Protein AF-A0A7Z9UNN4-F1 (afdb_monomer_lite)

Foldseek 3Di:
DDQLPDPDQWDFDDDPFAFDQDPPNPFDTDPPDTFADDDPPQRGPRSVVVVLQVVLSVQLVVCVVVVHRNVVSCVSHDPRTDDDDDDDDDPLVLLVLLQPACDRRHYPVSNVVSLVSLVVVCVVCVPVSVVSHDPPSHPPPPDDPDDDD

Sequence (149 aa):
MSRRYVDDEPEFFMPENWRANPENKKQGSSETETVDWLLVNEKTPSFAVEQYYKRSFGLYKELLNAGVCAEQARMVLPLSMMTEWYWTGSLYAFARVCNLRCAKDTQKETRYVANRISKLIQPHFPHSWKHLITRGSVNDNSTPAAAAT

Structure (mmCIF, N/CA/C/O backbone):
data_AF-A0A7Z9UNN4-F1
#
_entry.id   AF-A0A7Z9UNN4-F1
#
loop_
_atom_site.group_PDB
_atom_site.id
_atom_site.type_symbol
_atom_site.label_atom_id
_atom_site.label_alt_id
_atom_site.label_comp_id
_atom_site.label_asym_id
_atom_site.label_entity_id
_atom_site.label_seq_id
_atom_site.pdbx_PDB_ins_code
_atom_site.Cartn_x
_atom_site.Cartn_y
_atom_site.Cartn_z
_atom_site.occupancy
_atom_site.B_iso_or_equiv
_atom_site.auth_seq_id
_atom_site.auth_comp_id
_atom_site.auth_asym_id
_atom_site.auth_atom_id
_atom_site.pdbx_PDB_model_num
ATOM 1 N N . MET A 1 1 ? -11.694 -6.151 -5.087 1.00 58.78 1 MET A N 1
ATOM 2 C CA . MET A 1 1 ? -12.753 -6.464 -4.119 1.00 58.78 1 MET A CA 1
ATOM 3 C C . MET A 1 1 ? -13.465 -5.187 -3.724 1.00 58.78 1 MET A C 1
ATOM 5 O O . MET A 1 1 ? -12.826 -4.231 -3.301 1.00 58.78 1 MET A O 1
ATOM 9 N N . SER A 1 2 ? -14.778 -5.126 -3.952 1.00 56.72 2 SER A N 1
ATOM 10 C CA . SER A 1 2 ? -15.593 -3.963 -3.595 1.00 56.72 2 SER A CA 1
ATOM 11 C C . SER A 1 2 ? -16.288 -4.231 -2.269 1.00 56.72 2 SER A C 1
ATOM 13 O O . SER A 1 2 ? -17.202 -5.047 -2.208 1.00 56.72 2 SER A O 1
ATOM 15 N N . ARG A 1 3 ? -15.927 -3.488 -1.221 1.00 56.88 3 ARG A N 1
ATOM 16 C CA . ARG A 1 3 ? -16.580 -3.574 0.100 1.00 56.88 3 ARG A CA 1
ATOM 17 C C . ARG A 1 3 ? -17.992 -2.972 0.152 1.00 56.88 3 ARG A C 1
ATOM 19 O O . ARG A 1 3 ? -18.496 -2.653 1.215 1.00 56.88 3 ARG A O 1
ATOM 26 N N . ARG A 1 4 ? -18.626 -2.769 -1.008 1.00 54.69 4 ARG A N 1
ATOM 27 C CA . ARG A 1 4 ? -20.083 -2.595 -1.098 1.00 54.69 4 ARG A CA 1
ATOM 28 C C . ARG A 1 4 ? -20.828 -3.933 -0.979 1.00 54.69 4 ARG A C 1
ATOM 30 O O . ARG A 1 4 ? -22.020 -3.905 -0.718 1.00 54.69 4 ARG A O 1
ATOM 37 N N . TYR A 1 5 ? -20.143 -5.058 -1.209 1.00 50.59 5 TYR A N 1
ATOM 38 C CA . TYR A 1 5 ? -20.760 -6.381 -1.382 1.00 50.59 5 TYR A CA 1
ATOM 39 C C . TYR A 1 5 ? -20.010 -7.515 -0.665 1.00 50.59 5 TYR A C 1
ATOM 41 O O . TYR A 1 5 ? -20.261 -8.677 -0.960 1.00 50.59 5 TYR A O 1
ATOM 49 N N . VAL A 1 6 ? -19.035 -7.195 0.192 1.00 56.81 6 VAL A N 1
ATOM 50 C CA . VAL A 1 6 ? -18.142 -8.184 0.815 1.00 56.81 6 VAL A CA 1
ATOM 51 C C . VAL A 1 6 ? -18.146 -7.970 2.322 1.00 56.81 6 VAL A C 1
ATOM 53 O O . VAL A 1 6 ? -17.807 -6.874 2.773 1.00 56.81 6 VAL A O 1
ATOM 56 N N . ASP A 1 7 ? -18.511 -9.026 3.047 1.00 59.47 7 ASP A N 1
ATOM 57 C CA . ASP A 1 7 ? -18.637 -9.066 4.510 1.00 59.47 7 ASP A CA 1
ATOM 58 C C . ASP A 1 7 ? -17.344 -9.511 5.221 1.00 59.47 7 ASP A C 1
ATOM 60 O O . ASP A 1 7 ? -17.304 -9.564 6.450 1.00 59.47 7 ASP A O 1
ATOM 64 N N . ASP A 1 8 ? -16.281 -9.819 4.470 1.00 68.12 8 ASP A N 1
ATOM 65 C CA . ASP A 1 8 ? -15.003 -10.259 5.036 1.00 68.12 8 ASP A CA 1
ATOM 66 C C . ASP A 1 8 ? -14.382 -9.186 5.943 1.00 68.12 8 ASP A C 1
ATOM 68 O O . ASP A 1 8 ? -14.421 -7.980 5.653 1.00 68.12 8 ASP A O 1
ATOM 72 N N . GLU A 1 9 ? -13.775 -9.629 7.051 1.00 74.31 9 GLU A N 1
ATOM 73 C CA . GLU A 1 9 ? -13.162 -8.710 8.005 1.00 74.31 9 GLU A CA 1
ATOM 74 C C . GLU A 1 9 ? -12.007 -7.916 7.357 1.00 74.31 9 GLU A C 1
ATOM 76 O O . GLU A 1 9 ? -11.187 -8.469 6.618 1.00 74.31 9 GLU A O 1
ATOM 81 N N . PRO A 1 10 ? -11.905 -6.599 7.624 1.00 78.62 10 PRO A N 1
ATOM 82 C CA . PRO A 1 10 ? -10.802 -5.781 7.159 1.00 78.62 10 PRO A CA 1
ATOM 83 C C . PRO A 1 10 ? -9.447 -6.293 7.640 1.00 78.62 10 PRO A C 1
ATOM 85 O O . PRO A 1 10 ? -9.135 -6.207 8.824 1.00 78.62 10 PRO A O 1
ATOM 88 N N . GLU A 1 11 ? -8.592 -6.699 6.708 1.00 87.00 11 GLU A N 1
ATOM 89 C CA . GLU A 1 11 ? -7.161 -6.801 6.985 1.00 87.00 11 GLU A CA 1
ATOM 90 C C . GLU A 1 11 ? -6.491 -5.431 6.798 1.00 87.00 11 GLU A C 1
ATOM 92 O O . GLU A 1 11 ? -6.788 -4.698 5.847 1.00 87.00 11 GLU A O 1
ATOM 97 N N . PHE A 1 12 ? -5.584 -5.076 7.709 1.00 89.69 12 PHE A N 1
ATOM 98 C CA . PHE A 1 12 ? -4.806 -3.841 7.657 1.00 89.69 12 PHE A CA 1
ATOM 99 C C . PHE A 1 12 ? -3.319 -4.158 7.530 1.00 89.69 12 PHE A C 1
ATOM 101 O O . PHE A 1 12 ? -2.775 -4.961 8.284 1.00 89.69 12 PHE A O 1
ATOM 108 N N . PHE A 1 13 ? -2.650 -3.477 6.607 1.00 89.94 13 PHE A N 1
ATOM 109 C CA . PHE A 1 13 ? -1.207 -3.541 6.459 1.00 89.94 13 PHE A CA 1
ATOM 110 C C . PHE A 1 13 ? -0.512 -2.877 7.651 1.00 89.94 13 PHE A C 1
ATOM 112 O O . PHE A 1 13 ? -0.734 -1.696 7.923 1.00 89.94 13 PHE A O 1
ATOM 119 N N . MET A 1 14 ? 0.378 -3.619 8.309 1.00 89.94 14 MET A N 1
ATOM 120 C CA . MET A 1 14 ? 1.299 -3.100 9.316 1.00 89.94 14 MET A CA 1
ATOM 121 C C . MET A 1 14 ? 2.736 -3.252 8.798 1.00 89.94 14 MET A C 1
ATOM 123 O O . MET A 1 14 ? 3.141 -4.371 8.473 1.00 89.94 14 MET A O 1
ATOM 127 N N . PRO A 1 15 ? 3.525 -2.167 8.699 1.00 87.38 15 PRO A N 1
ATOM 128 C CA . PRO A 1 15 ? 4.921 -2.282 8.307 1.00 87.38 15 PRO A CA 1
ATOM 129 C C . PRO A 1 15 ? 5.744 -2.951 9.415 1.00 87.38 15 PRO A C 1
ATOM 131 O O . PRO A 1 15 ? 5.513 -2.719 10.598 1.00 87.38 15 PRO A O 1
ATOM 134 N N . GLU A 1 16 ? 6.760 -3.726 9.028 1.00 84.81 16 GLU A N 1
ATOM 135 C CA . GLU A 1 16 ? 7.721 -4.312 9.980 1.00 84.81 16 GLU A CA 1
ATOM 136 C C . GLU A 1 16 ? 8.505 -3.231 10.735 1.00 84.81 16 GLU A C 1
ATOM 138 O O . GLU A 1 16 ? 8.747 -3.356 11.928 1.00 84.81 16 GLU A O 1
ATOM 143 N N . ASN A 1 17 ? 8.881 -2.160 10.028 1.00 85.12 17 ASN A N 1
ATOM 144 C CA . ASN A 1 17 ? 9.620 -1.025 10.567 1.00 85.12 17 ASN A CA 1
ATOM 145 C C . ASN A 1 17 ? 9.051 0.284 10.011 1.00 85.12 17 ASN A C 1
ATOM 147 O O . ASN A 1 17 ? 8.760 0.390 8.812 1.00 85.12 17 ASN A O 1
ATOM 151 N N . TRP A 1 18 ? 8.957 1.304 10.861 1.00 86.00 18 TRP A N 1
ATOM 152 C CA . TRP A 1 18 ? 8.547 2.650 10.462 1.00 86.00 18 TRP A CA 1
ATOM 153 C C . TRP A 1 18 ? 9.758 3.412 9.949 1.00 86.00 18 TRP A C 1
ATOM 155 O O . TRP A 1 18 ? 10.699 3.649 10.693 1.00 86.00 18 TRP A O 1
ATOM 165 N N . ARG A 1 19 ? 9.760 3.761 8.663 1.00 87.31 19 ARG A N 1
ATOM 166 C CA . ARG A 1 19 ? 10.920 4.369 7.996 1.00 87.31 19 ARG A CA 1
ATOM 167 C C . ARG A 1 19 ? 10.940 5.878 8.218 1.00 87.31 19 ARG A C 1
ATOM 169 O O . ARG A 1 19 ? 9.904 6.525 8.065 1.00 87.31 19 ARG A O 1
ATOM 176 N N . ALA A 1 20 ? 12.109 6.434 8.529 1.00 84.31 20 ALA A N 1
ATOM 177 C CA . ALA A 1 20 ? 12.278 7.878 8.651 1.00 84.31 20 ALA A CA 1
ATOM 178 C C . ALA A 1 20 ? 12.182 8.586 7.286 1.00 84.31 20 ALA A C 1
ATOM 180 O O . ALA A 1 20 ? 12.264 7.966 6.216 1.00 84.31 20 ALA A O 1
ATOM 181 N N . ASN A 1 21 ? 12.020 9.908 7.323 1.00 80.69 21 ASN A N 1
ATOM 182 C CA . ASN A 1 21 ? 12.053 10.731 6.117 1.00 80.69 21 ASN A CA 1
ATOM 183 C C . ASN A 1 21 ? 13.445 10.680 5.465 1.00 80.69 21 ASN A C 1
ATOM 185 O O . ASN A 1 21 ? 14.446 10.670 6.177 1.00 80.69 21 ASN A O 1
ATOM 189 N N . PRO A 1 22 ? 13.536 10.680 4.125 1.00 77.00 22 PRO A N 1
ATOM 190 C CA . PRO A 1 22 ? 14.823 10.754 3.446 1.00 77.00 22 PRO A CA 1
ATOM 191 C C . PRO A 1 22 ? 15.448 12.146 3.637 1.00 77.00 22 PRO A C 1
ATOM 193 O O . PRO A 1 22 ? 14.734 13.152 3.649 1.00 77.00 22 PRO A O 1
ATOM 196 N N . GLU A 1 23 ? 16.782 12.225 3.702 1.00 65.31 23 GLU A N 1
ATOM 197 C CA . GLU A 1 23 ? 17.510 13.506 3.780 1.00 65.31 23 GLU A CA 1
ATOM 198 C C . GLU A 1 23 ? 17.162 14.433 2.599 1.00 65.31 23 GLU A C 1
ATOM 200 O O . GLU A 1 23 ? 16.949 15.637 2.759 1.00 65.31 23 GLU A O 1
ATOM 205 N N . ASN A 1 24 ? 17.005 13.854 1.403 1.00 62.75 24 ASN A N 1
ATOM 206 C CA . ASN A 1 24 ? 16.493 14.541 0.221 1.00 62.75 24 ASN A CA 1
ATOM 207 C C . ASN A 1 24 ? 14.957 14.456 0.173 1.00 62.75 24 ASN A C 1
ATOM 209 O O . ASN A 1 24 ? 14.383 13.530 -0.396 1.00 62.75 24 ASN A O 1
ATOM 213 N N . LYS A 1 25 ? 14.291 15.472 0.737 1.00 59.97 25 LYS A N 1
ATOM 214 C CA . LYS A 1 25 ? 12.830 15.620 0.956 1.00 59.97 25 LYS A CA 1
ATOM 215 C C . LYS A 1 25 ? 11.898 15.486 -0.265 1.00 59.97 25 LYS A C 1
ATOM 217 O O . LYS A 1 25 ? 10.713 15.786 -0.147 1.00 59.97 25 LYS A O 1
ATOM 222 N N . LYS A 1 26 ? 12.390 15.124 -1.453 1.00 55.38 26 LYS A N 1
ATOM 223 C CA . LYS A 1 26 ? 11.571 15.141 -2.672 1.00 55.38 26 LYS A CA 1
ATOM 224 C C . LYS A 1 26 ? 10.732 13.876 -2.838 1.00 55.38 26 LYS A C 1
ATOM 226 O O . LYS A 1 26 ? 9.547 14.042 -3.100 1.00 55.38 26 LYS A O 1
ATOM 231 N N . GLN A 1 27 ? 11.279 12.664 -2.672 1.00 60.03 27 GLN A N 1
ATOM 232 C CA . GLN A 1 27 ? 10.543 11.385 -2.777 1.00 60.03 27 GLN A CA 1
ATOM 233 C C . GLN A 1 27 ? 11.297 10.245 -2.060 1.00 60.03 27 GLN A C 1
ATOM 235 O O . GLN A 1 27 ? 12.525 10.258 -2.019 1.00 60.03 27 GLN A O 1
ATOM 240 N N . GLY A 1 28 ? 10.573 9.255 -1.524 1.00 63.78 28 GLY A N 1
ATOM 241 C CA . GLY A 1 28 ? 11.147 8.045 -0.918 1.00 63.78 28 GLY A CA 1
ATOM 242 C C . GLY A 1 28 ? 11.121 8.020 0.615 1.00 63.78 28 GLY A C 1
ATOM 243 O O . GLY A 1 28 ? 10.420 8.794 1.259 1.00 63.78 28 GLY A O 1
ATOM 244 N N . SER A 1 29 ? 11.867 7.086 1.199 1.00 74.94 29 SER A N 1
ATOM 245 C CA . SER A 1 29 ? 12.030 6.899 2.648 1.00 74.94 29 SER A CA 1
ATOM 246 C C . SER A 1 29 ? 13.495 6.613 2.951 1.00 74.94 29 SER A C 1
ATOM 248 O O . SER A 1 29 ? 14.175 6.071 2.078 1.00 74.94 29 SER A O 1
ATOM 250 N N . SER A 1 30 ? 13.957 6.877 4.172 1.00 76.12 30 SER A N 1
ATOM 251 C CA . SER A 1 30 ? 15.277 6.409 4.600 1.00 76.12 30 SER A CA 1
ATOM 252 C C . SER A 1 30 ? 15.380 4.882 4.461 1.00 76.12 30 SER A C 1
ATOM 254 O O . SER A 1 30 ? 14.417 4.156 4.735 1.00 76.12 30 SER A O 1
ATOM 256 N N . GLU A 1 31 ? 16.520 4.395 3.962 1.00 69.62 31 GLU A N 1
ATOM 257 C CA . GLU A 1 31 ? 16.804 2.955 3.856 1.00 69.62 31 GLU A CA 1
ATOM 258 C C . GLU A 1 31 ? 17.366 2.385 5.166 1.00 69.62 31 GLU A C 1
ATOM 260 O O . GLU A 1 31 ? 17.267 1.181 5.392 1.00 69.62 31 GLU A O 1
ATOM 265 N N . THR A 1 32 ? 17.921 3.243 6.025 1.00 72.25 32 THR A N 1
ATOM 266 C CA . THR A 1 32 ? 18.681 2.852 7.222 1.00 72.25 32 THR A CA 1
ATOM 267 C C . THR A 1 32 ? 18.064 3.341 8.525 1.00 72.25 32 THR A C 1
ATOM 269 O O . THR A 1 32 ? 18.306 2.734 9.562 1.00 72.25 32 THR A O 1
ATOM 272 N N . GLU A 1 33 ? 17.282 4.420 8.495 1.00 78.31 33 GLU A N 1
ATOM 273 C CA . GLU A 1 33 ? 16.737 5.027 9.709 1.00 78.31 33 GLU A CA 1
ATOM 274 C C . GLU A 1 33 ? 15.281 4.629 9.944 1.00 78.31 33 GLU A C 1
ATOM 276 O O . GLU A 1 33 ? 14.430 4.702 9.044 1.00 78.31 33 GLU A O 1
ATOM 281 N N . THR A 1 34 ? 14.993 4.258 11.189 1.00 81.62 34 THR A N 1
ATOM 282 C CA . THR A 1 34 ? 13.660 3.904 11.671 1.00 81.62 34 THR A CA 1
ATOM 283 C C . THR A 1 34 ? 13.179 4.873 12.744 1.00 81.62 34 THR A C 1
ATOM 285 O O . THR A 1 34 ? 13.962 5.561 13.396 1.00 81.62 34 THR A O 1
ATOM 288 N N . VAL A 1 35 ? 11.861 4.957 12.898 1.00 80.56 35 VAL A N 1
ATOM 289 C CA . VAL A 1 35 ? 11.200 5.726 13.952 1.00 80.56 35 VAL A CA 1
ATOM 290 C C . VAL A 1 35 ? 10.592 4.740 14.937 1.00 80.56 35 VAL A C 1
ATOM 292 O O . VAL A 1 35 ? 9.619 4.063 14.615 1.00 80.56 35 VAL A O 1
ATOM 295 N N . ASP A 1 36 ? 11.147 4.686 16.143 1.00 79.38 36 ASP A N 1
ATOM 296 C CA . ASP A 1 36 ? 10.776 3.659 17.125 1.00 79.38 36 ASP A CA 1
ATOM 297 C C . ASP A 1 36 ? 9.926 4.196 18.287 1.00 79.38 36 ASP A C 1
ATOM 299 O O . ASP A 1 36 ? 9.397 3.418 19.078 1.00 79.38 36 ASP A O 1
ATOM 303 N N . TRP A 1 37 ? 9.726 5.513 18.379 1.00 77.00 37 TRP A N 1
ATOM 304 C CA . TRP A 1 37 ? 8.970 6.159 19.458 1.00 77.00 37 TRP A CA 1
ATOM 305 C C . TRP A 1 37 ? 7.978 7.196 18.914 1.00 77.00 37 TRP A C 1
ATOM 307 O O . TRP A 1 37 ? 8.233 7.823 17.884 1.00 77.00 37 TRP A O 1
ATOM 317 N N . LEU A 1 38 ? 6.838 7.379 19.594 1.00 75.50 38 LEU A N 1
ATOM 318 C CA . LEU A 1 38 ? 5.796 8.323 19.179 1.00 75.50 38 LEU A CA 1
ATOM 319 C C . LEU A 1 38 ? 5.214 9.082 20.387 1.00 75.50 38 LEU A C 1
ATOM 321 O O . LEU A 1 38 ? 4.394 8.542 21.104 1.00 75.50 38 LEU A O 1
ATOM 325 N N . LEU A 1 39 ? 5.602 10.348 20.599 1.00 62.91 39 LEU A N 1
ATOM 326 C CA . LEU A 1 39 ? 5.089 11.239 21.667 1.00 62.91 39 LEU A CA 1
ATOM 327 C C . LEU A 1 39 ? 5.035 10.639 23.101 1.00 62.91 39 LEU A C 1
ATOM 329 O O . LEU A 1 39 ? 5.411 9.507 23.388 1.00 62.91 39 LEU A O 1
ATOM 333 N N . VAL A 1 40 ? 4.615 11.458 24.067 1.00 52.03 40 VAL A N 1
ATOM 334 C CA . VAL A 1 40 ? 4.369 11.016 25.446 1.00 52.03 40 VAL A CA 1
ATOM 335 C C . VAL A 1 40 ? 2.988 10.352 25.472 1.00 52.03 40 VAL A C 1
ATOM 337 O O . VAL A 1 40 ? 2.005 11.035 25.202 1.00 52.03 40 VAL A O 1
ATOM 340 N N . ASN A 1 41 ? 2.939 9.046 25.774 1.00 66.25 41 ASN A N 1
ATOM 341 C CA . ASN A 1 41 ? 1.778 8.133 25.937 1.00 66.25 41 ASN A CA 1
ATOM 342 C C . ASN A 1 41 ? 1.659 7.008 24.893 1.00 66.25 41 ASN A C 1
ATOM 344 O O . ASN A 1 41 ? 0.999 6.007 25.178 1.00 66.25 41 ASN A O 1
ATOM 348 N N . GLU A 1 42 ? 2.333 7.094 23.745 1.00 64.94 42 GLU A N 1
ATOM 349 C CA . GLU A 1 42 ? 2.364 6.014 22.753 1.00 64.94 42 GLU A CA 1
ATOM 350 C C . GLU A 1 42 ? 3.778 5.423 22.688 1.00 64.94 42 GLU A C 1
ATOM 352 O O . GLU A 1 42 ? 4.749 6.056 22.290 1.00 64.94 42 GLU A O 1
ATOM 357 N N . LYS A 1 43 ? 3.934 4.184 23.172 1.00 74.44 43 LYS A N 1
ATOM 358 C CA . LYS A 1 43 ? 5.271 3.600 23.374 1.00 74.44 43 LYS A CA 1
ATOM 359 C C . LYS A 1 43 ? 6.046 3.419 22.065 1.00 74.44 43 LYS A C 1
ATOM 361 O O . LYS A 1 43 ? 7.264 3.533 22.079 1.00 74.44 43 LYS A O 1
ATOM 366 N N . THR A 1 44 ? 5.346 3.140 20.964 1.00 85.75 44 THR A N 1
ATOM 367 C CA . THR A 1 44 ? 5.907 2.975 19.615 1.00 85.75 44 THR A CA 1
ATOM 368 C C . THR A 1 44 ? 4.865 3.372 18.559 1.00 85.75 44 THR A C 1
ATOM 370 O O . THR A 1 44 ? 3.661 3.284 18.838 1.00 85.75 44 THR A O 1
ATOM 373 N N . PRO A 1 45 ? 5.273 3.736 17.326 1.00 86.19 45 PRO A N 1
ATOM 374 C CA . PRO A 1 45 ? 4.325 3.982 16.238 1.00 86.19 45 PRO A CA 1
ATOM 375 C C . PRO A 1 45 ? 3.445 2.763 15.926 1.00 86.19 45 PRO A C 1
ATOM 377 O O . PRO A 1 45 ? 2.252 2.916 15.680 1.00 86.19 45 PRO A O 1
ATOM 380 N N . SER A 1 46 ? 3.990 1.542 16.014 1.00 88.69 46 SER A N 1
ATOM 381 C CA . SER A 1 46 ? 3.213 0.311 15.806 1.00 88.69 46 SER A CA 1
ATOM 382 C C . SER A 1 46 ? 2.082 0.169 16.822 1.00 88.69 46 SER A C 1
ATOM 384 O O . SER A 1 46 ? 0.964 -0.164 16.441 1.00 88.69 46 SER A O 1
ATOM 386 N N . PHE A 1 47 ? 2.345 0.468 18.099 1.00 88.25 47 PHE A N 1
ATOM 387 C CA . PHE A 1 47 ? 1.315 0.428 19.136 1.00 88.25 47 PHE A CA 1
ATOM 388 C C . PHE A 1 47 ? 0.213 1.460 18.867 1.00 88.25 47 PHE A C 1
ATOM 390 O O . PHE A 1 47 ? -0.966 1.117 18.897 1.00 88.25 47 PHE A O 1
ATOM 397 N N . ALA A 1 48 ? 0.585 2.706 18.557 1.00 88.88 48 ALA A N 1
ATOM 398 C CA . ALA A 1 48 ? -0.364 3.771 18.227 1.00 88.88 48 ALA A CA 1
ATOM 399 C C . ALA A 1 48 ? -1.290 3.383 17.065 1.00 88.88 48 ALA A C 1
ATOM 401 O O . ALA A 1 48 ? -2.517 3.493 17.142 1.00 88.88 48 ALA A O 1
ATOM 402 N N . VAL A 1 49 ? -0.690 2.868 15.993 1.00 90.62 49 VAL A N 1
ATOM 403 C CA . VAL A 1 49 ? -1.391 2.470 14.772 1.00 90.62 49 VAL A CA 1
ATOM 404 C C . VAL A 1 49 ? -2.294 1.264 15.026 1.00 90.62 49 VAL A C 1
ATOM 406 O O . VAL A 1 49 ? -3.429 1.252 14.557 1.00 90.62 49 VAL A O 1
ATOM 409 N N . GLU A 1 50 ? -1.860 0.294 15.833 1.00 90.38 50 GLU A N 1
ATOM 410 C CA . GLU A 1 50 ? -2.700 -0.835 16.244 1.00 90.38 50 GLU A CA 1
ATOM 411 C C . GLU A 1 50 ? -3.942 -0.369 17.026 1.00 90.38 50 GLU A C 1
ATOM 413 O O . GLU A 1 50 ? -5.059 -0.821 16.752 1.00 90.38 50 GLU A O 1
ATOM 418 N N . GLN A 1 51 ? -3.782 0.569 17.968 1.00 91.00 51 GLN A N 1
ATOM 419 C CA . GLN A 1 51 ? -4.919 1.145 18.696 1.00 91.00 51 GLN A CA 1
ATOM 420 C C . GLN A 1 51 ? -5.872 1.886 17.754 1.00 91.00 51 GLN A C 1
ATOM 422 O O . GLN A 1 51 ? -7.093 1.761 17.877 1.00 91.00 51 GLN A O 1
ATOM 427 N N . TYR A 1 52 ? -5.333 2.625 16.785 1.00 91.50 52 TYR A N 1
ATOM 428 C CA . TYR A 1 52 ? -6.133 3.300 15.771 1.00 91.50 52 TYR A CA 1
ATOM 429 C C . TYR A 1 52 ? -6.899 2.313 14.875 1.00 91.50 52 TYR A C 1
ATOM 431 O O . TYR A 1 52 ? -8.090 2.518 14.627 1.00 91.50 52 TYR A O 1
ATOM 439 N N . TYR A 1 53 ? -6.282 1.210 14.445 1.00 92.31 53 TYR A N 1
ATOM 440 C CA . TYR A 1 53 ? -6.956 0.169 13.657 1.00 92.31 53 TYR A CA 1
ATOM 441 C C . TYR A 1 53 ? -8.104 -0.478 14.433 1.00 92.31 53 TYR A C 1
ATOM 443 O O . TYR A 1 53 ? -9.206 -0.608 13.904 1.00 92.31 53 TYR A O 1
ATOM 451 N N . LYS A 1 54 ? -7.901 -0.793 15.719 1.00 91.00 54 LYS A N 1
ATOM 452 C CA . LYS A 1 54 ? -8.967 -1.331 16.581 1.00 91.00 54 LYS A CA 1
ATOM 453 C C . LYS A 1 54 ? -10.139 -0.358 16.719 1.00 91.00 54 LYS A C 1
ATOM 455 O O . LYS A 1 54 ? -11.290 -0.762 16.573 1.00 91.00 54 LYS A O 1
ATOM 460 N N . ARG A 1 55 ? -9.858 0.926 16.963 1.00 92.50 55 ARG A N 1
ATOM 461 C CA . ARG A 1 55 ? -10.891 1.966 17.120 1.00 92.50 55 ARG A CA 1
ATOM 462 C C . ARG A 1 55 ? -11.653 2.234 15.824 1.00 92.50 55 ARG A C 1
ATOM 464 O O . ARG A 1 55 ? -12.878 2.269 15.843 1.00 92.50 55 ARG A O 1
ATOM 471 N N . SER A 1 56 ? -10.942 2.399 14.709 1.00 93.06 56 SER A N 1
ATOM 472 C CA . SER A 1 56 ? -11.560 2.627 13.394 1.00 93.06 56 SER A CA 1
ATOM 473 C C . SER A 1 56 ? -12.426 1.444 12.964 1.00 93.06 56 SER A C 1
ATOM 475 O O . SER A 1 56 ? -13.536 1.647 12.478 1.00 93.06 56 SER A O 1
ATOM 477 N N . PHE A 1 57 ? -11.977 0.210 13.216 1.00 91.50 57 PHE A N 1
ATOM 478 C CA . PHE A 1 57 ? -12.779 -0.976 12.939 1.00 91.50 57 PHE A CA 1
ATOM 479 C C . PHE A 1 57 ? -14.000 -1.101 13.859 1.00 91.50 57 PHE A C 1
ATOM 481 O O . PHE A 1 57 ? -15.080 -1.444 13.383 1.00 91.50 57 PHE A O 1
ATOM 488 N N . GLY A 1 58 ? -13.861 -0.788 15.151 1.00 92.56 58 GLY A N 1
ATOM 489 C CA . GLY A 1 58 ? -14.991 -0.734 16.084 1.00 92.56 58 GLY A CA 1
ATOM 490 C C . GLY A 1 58 ? -16.068 0.244 15.614 1.00 92.56 58 GLY A C 1
ATOM 491 O O . GLY A 1 58 ? -17.219 -0.150 15.436 1.00 92.56 58 GLY A O 1
ATOM 492 N N . LEU A 1 59 ? -15.666 1.476 15.286 1.00 94.50 59 LEU A N 1
ATOM 493 C CA . LEU A 1 59 ? -16.568 2.503 14.761 1.00 94.50 59 LEU A CA 1
ATOM 494 C C . LEU A 1 59 ? -17.234 2.073 13.446 1.00 94.50 59 LEU A C 1
ATOM 496 O O . LEU A 1 59 ? -18.424 2.299 13.253 1.00 94.50 59 LEU A O 1
ATOM 500 N N . TYR A 1 60 ? -16.495 1.417 12.548 1.00 92.81 60 TYR A N 1
ATOM 501 C CA . TYR A 1 60 ? -17.067 0.851 11.326 1.00 92.81 60 TYR A CA 1
ATOM 502 C C . TYR A 1 60 ? -18.210 -0.133 11.628 1.00 92.81 60 TYR A C 1
ATOM 504 O O . TYR A 1 60 ? -19.281 -0.012 11.032 1.00 92.81 60 TYR A O 1
ATOM 512 N N . LYS A 1 61 ? -18.025 -1.062 12.579 1.00 91.44 61 LYS A N 1
ATOM 513 C CA . LYS A 1 61 ? -19.084 -2.008 12.980 1.00 91.44 61 LYS A CA 1
ATOM 514 C C . LYS A 1 61 ? -20.273 -1.298 13.625 1.00 91.44 61 LYS A C 1
ATOM 516 O O . LYS A 1 61 ? -21.412 -1.645 13.335 1.00 91.44 61 LYS A O 1
ATOM 521 N N . GLU A 1 62 ? -20.024 -0.303 14.472 1.00 94.44 62 GLU A N 1
ATOM 522 C CA . GLU A 1 62 ? -21.084 0.498 15.097 1.00 94.44 62 GLU A CA 1
ATOM 523 C C . GLU A 1 62 ? -21.936 1.229 14.052 1.00 94.44 62 GLU A C 1
ATOM 525 O O . GLU A 1 62 ? -23.163 1.188 14.129 1.00 94.44 62 GLU A O 1
ATOM 530 N N . LEU A 1 63 ? -21.307 1.827 13.034 1.00 93.69 63 LEU A N 1
ATOM 531 C CA . LEU A 1 63 ? -22.008 2.491 11.931 1.00 93.69 63 LEU A CA 1
ATOM 532 C C . LEU A 1 63 ? -22.875 1.510 11.134 1.00 93.69 63 LEU A C 1
ATOM 534 O O . LEU A 1 63 ? -24.031 1.818 10.840 1.00 93.69 63 LEU A O 1
ATOM 538 N N . LEU A 1 64 ? -22.351 0.321 10.821 1.00 90.69 64 LEU A N 1
ATOM 539 C CA . LEU A 1 64 ? -23.131 -0.723 10.151 1.00 90.69 64 LEU A CA 1
ATOM 540 C C . LEU A 1 64 ? -24.324 -1.177 11.000 1.00 90.69 64 LEU A C 1
ATOM 542 O O . LEU A 1 64 ? -25.439 -1.269 10.491 1.00 90.69 64 LEU A O 1
ATOM 546 N N . ASN A 1 65 ? -24.113 -1.398 12.300 1.00 92.25 65 ASN A N 1
ATOM 547 C CA . ASN A 1 65 ? -25.172 -1.794 13.231 1.00 92.25 65 ASN A CA 1
ATOM 548 C C . ASN A 1 65 ? -26.246 -0.708 13.392 1.00 92.25 65 ASN A C 1
ATOM 550 O O . ASN A 1 65 ? -27.413 -1.025 13.610 1.00 92.25 65 ASN A O 1
ATOM 554 N N . ALA A 1 66 ? -25.872 0.566 13.252 1.00 95.06 66 ALA A N 1
ATOM 555 C CA . ALA A 1 66 ? -26.796 1.697 13.239 1.00 95.06 66 ALA A CA 1
ATOM 556 C C . ALA A 1 66 ? -27.566 1.851 11.908 1.00 95.06 66 ALA A C 1
ATOM 558 O O . ALA A 1 66 ? -28.394 2.752 11.785 1.00 95.06 66 ALA A O 1
ATOM 559 N N . GLY A 1 67 ? -27.309 0.997 10.910 1.00 92.00 67 GLY A N 1
ATOM 560 C CA . GLY A 1 67 ? -27.983 1.015 9.610 1.00 92.00 67 GLY A CA 1
ATOM 561 C C . GLY A 1 67 ? -27.360 1.957 8.575 1.00 92.00 67 GLY A C 1
ATOM 562 O O . GLY A 1 67 ? -27.975 2.213 7.539 1.00 92.00 67 GLY A O 1
ATOM 563 N N . VAL A 1 68 ? -26.151 2.479 8.815 1.00 91.94 68 VAL A N 1
ATOM 564 C CA . VAL A 1 68 ? -25.417 3.273 7.817 1.00 91.94 68 VAL A CA 1
ATOM 565 C C . VAL A 1 68 ? -24.982 2.365 6.667 1.00 91.94 68 VAL A C 1
ATOM 567 O O . VAL A 1 68 ? -24.490 1.257 6.880 1.00 91.94 68 VAL A O 1
ATOM 570 N N . CYS A 1 69 ? -25.123 2.834 5.425 1.00 88.44 69 CYS A N 1
ATOM 571 C CA . CYS A 1 69 ? -24.706 2.051 4.267 1.00 88.44 69 CYS A CA 1
ATOM 572 C C . CYS A 1 69 ? -23.184 1.800 4.274 1.00 88.44 69 CYS A C 1
ATOM 574 O O . CYS A 1 69 ? -22.382 2.679 4.603 1.00 88.44 69 CYS A O 1
ATOM 576 N N . ALA A 1 70 ? -22.767 0.604 3.846 1.00 86.31 70 ALA A N 1
ATOM 577 C CA . ALA A 1 70 ? -21.364 0.175 3.891 1.00 86.31 70 ALA A CA 1
ATOM 578 C C . ALA A 1 70 ? -20.399 1.121 3.147 1.00 86.31 70 ALA A C 1
ATOM 580 O O . ALA A 1 70 ? -19.238 1.274 3.526 1.00 86.31 70 ALA A O 1
ATOM 581 N N . GLU A 1 71 ? -20.873 1.809 2.104 1.00 86.88 71 GLU A N 1
ATOM 582 C CA . GLU A 1 71 ? -20.071 2.778 1.354 1.00 86.88 71 GLU A CA 1
ATOM 583 C C . GLU A 1 71 ? -19.726 4.053 2.127 1.00 86.88 71 GLU A C 1
ATOM 585 O O . GLU A 1 71 ? -18.685 4.650 1.845 1.00 86.88 71 GLU A O 1
ATOM 590 N N . GLN A 1 72 ? -20.576 4.442 3.081 1.00 88.88 72 GLN A N 1
ATOM 591 C CA . GLN A 1 72 ? -20.331 5.559 3.982 1.00 88.88 72 GLN A CA 1
ATOM 592 C C . GLN A 1 72 ? -19.600 5.086 5.233 1.00 88.88 72 GLN A C 1
ATOM 594 O O . GLN A 1 72 ? -18.634 5.721 5.648 1.00 88.88 72 GLN A O 1
ATOM 599 N N . ALA A 1 73 ? -19.988 3.931 5.780 1.00 90.50 73 ALA A N 1
ATOM 600 C CA . ALA A 1 73 ? -19.319 3.348 6.937 1.00 90.50 73 ALA A CA 1
ATOM 601 C C . ALA A 1 73 ? -17.822 3.129 6.665 1.00 90.50 73 ALA A C 1
ATOM 603 O O . ALA A 1 73 ? -16.989 3.486 7.492 1.00 90.50 73 ALA A O 1
ATOM 604 N N . ARG A 1 74 ? -17.441 2.639 5.475 1.00 89.31 74 ARG A N 1
ATOM 605 C CA . ARG A 1 74 ? -16.026 2.406 5.122 1.00 89.31 74 ARG A CA 1
ATOM 606 C C . ARG A 1 74 ? -15.157 3.670 5.093 1.00 89.31 74 ARG A C 1
ATOM 608 O O . ARG A 1 74 ? -13.941 3.532 5.038 1.00 89.31 74 ARG A O 1
ATOM 615 N N . MET A 1 75 ? -15.735 4.876 5.099 1.00 90.75 75 MET A N 1
ATOM 616 C CA . MET A 1 75 ? -14.962 6.128 5.082 1.00 90.75 75 MET A CA 1
ATOM 617 C C . MET A 1 75 ? -14.100 6.306 6.339 1.00 90.75 75 MET A C 1
ATOM 619 O O . MET A 1 75 ? -13.129 7.054 6.302 1.00 90.75 75 MET A O 1
ATOM 623 N N . VAL A 1 76 ? -14.436 5.618 7.437 1.00 93.19 76 VAL A N 1
ATOM 624 C CA . VAL A 1 76 ? -13.660 5.664 8.687 1.00 93.19 76 VAL A CA 1
ATOM 625 C C . VAL A 1 76 ? -12.473 4.697 8.694 1.00 93.19 76 VAL A C 1
ATOM 627 O O . VAL A 1 76 ? -11.630 4.777 9.587 1.00 93.19 76 VAL A O 1
ATOM 630 N N . LEU A 1 77 ? -12.411 3.767 7.733 1.00 91.50 77 LEU A N 1
ATOM 631 C CA . LEU A 1 77 ? -11.342 2.777 7.654 1.00 91.50 77 LEU A CA 1
ATOM 632 C C . LEU A 1 77 ? -10.049 3.424 7.128 1.00 91.50 77 LEU A C 1
ATOM 634 O O . LEU A 1 77 ? -10.093 4.265 6.226 1.00 91.50 77 LEU A O 1
ATOM 638 N N . PRO A 1 78 ? -8.883 3.030 7.660 1.00 92.06 78 PRO A N 1
ATOM 639 C CA . PRO A 1 78 ? -7.602 3.591 7.256 1.00 92.06 78 PRO A CA 1
ATOM 640 C C . PRO A 1 78 ? -7.211 3.212 5.821 1.00 92.06 78 PRO A C 1
ATOM 642 O O . PRO A 1 78 ? -7.560 2.149 5.312 1.00 92.06 78 PRO A O 1
ATOM 645 N N . LEU A 1 79 ? -6.372 4.044 5.197 1.00 91.31 79 LEU A N 1
ATOM 646 C CA . LEU A 1 79 ? -5.801 3.782 3.865 1.00 91.31 79 LEU A CA 1
ATOM 647 C C . LEU A 1 79 ? -4.854 2.572 3.816 1.00 91.31 79 LEU A C 1
ATOM 649 O O . LEU A 1 79 ? -4.546 2.084 2.735 1.00 91.31 79 LEU A O 1
ATOM 653 N N . SER A 1 80 ? -4.390 2.087 4.967 1.00 91.88 80 SER A N 1
ATOM 654 C CA . SER A 1 80 ? -3.584 0.867 5.087 1.00 91.88 80 SER A CA 1
ATOM 655 C C . SER A 1 80 ? -4.403 -0.418 4.943 1.00 91.88 80 SER A C 1
ATOM 657 O O . SER A 1 80 ? -3.859 -1.511 5.046 1.00 91.88 80 SER A O 1
ATOM 659 N N . MET A 1 81 ? -5.712 -0.314 4.733 1.00 90.81 81 MET A N 1
ATOM 660 C CA . MET A 1 81 ? -6.584 -1.455 4.507 1.00 90.81 81 MET A CA 1
ATOM 661 C C . MET A 1 81 ? -6.186 -2.230 3.247 1.00 90.81 81 MET A C 1
ATOM 663 O O . MET A 1 81 ? -6.077 -1.666 2.156 1.00 90.81 81 MET A O 1
ATOM 667 N N . MET A 1 82 ? -6.022 -3.544 3.395 1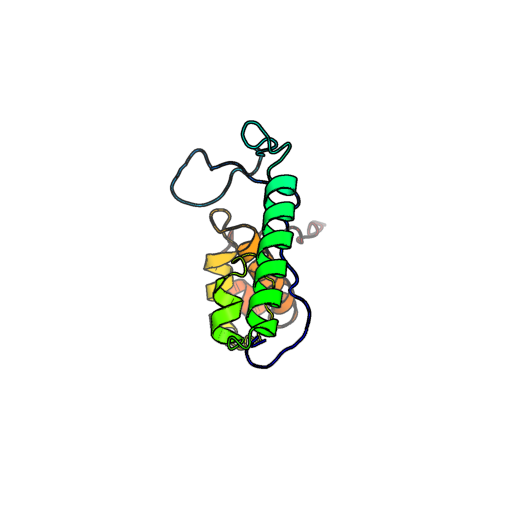.00 89.50 82 MET A N 1
ATOM 668 C CA . MET A 1 82 ? -5.714 -4.435 2.288 1.00 89.50 82 MET A CA 1
ATOM 669 C C . MET A 1 82 ? -6.897 -4.512 1.324 1.00 89.50 82 MET A C 1
ATOM 671 O O . MET A 1 82 ? -8.073 -4.582 1.707 1.00 89.50 82 MET A O 1
ATOM 675 N N . THR A 1 83 ? -6.557 -4.477 0.041 1.00 88.69 83 THR A N 1
ATOM 676 C CA . THR A 1 83 ? -7.500 -4.595 -1.060 1.00 88.69 83 THR A CA 1
ATOM 677 C C . THR A 1 83 ? -6.909 -5.489 -2.130 1.00 88.69 83 THR A C 1
ATOM 679 O O . THR A 1 83 ? -5.699 -5.527 -2.343 1.00 88.69 83 THR A O 1
ATOM 682 N N . GLU A 1 84 ? -7.787 -6.186 -2.825 1.00 87.69 84 GLU A N 1
ATOM 683 C CA . GLU A 1 84 ? -7.433 -7.063 -3.926 1.00 87.69 84 GLU A CA 1
ATOM 684 C C . GLU A 1 84 ? -8.003 -6.486 -5.214 1.00 87.69 84 GLU A C 1
ATOM 686 O O . GLU A 1 84 ? -9.098 -5.913 -5.231 1.00 87.69 84 GLU A O 1
ATOM 691 N N . TRP A 1 85 ? -7.299 -6.653 -6.322 1.00 88.31 85 TRP A N 1
ATOM 692 C CA . TRP A 1 85 ? -7.790 -6.244 -7.629 1.00 88.31 85 TRP A CA 1
ATOM 693 C C . TRP A 1 85 ? -7.250 -7.173 -8.705 1.00 88.31 85 TRP A C 1
ATOM 695 O O . TRP A 1 85 ? -6.146 -7.705 -8.602 1.00 88.31 85 TRP A O 1
ATOM 705 N N . TYR A 1 86 ? -8.031 -7.330 -9.768 1.00 90.44 86 TYR A N 1
ATOM 706 C CA . TYR A 1 86 ? -7.553 -7.947 -10.995 1.00 90.44 86 TYR A CA 1
ATOM 707 C C . TYR A 1 86 ? -6.928 -6.869 -11.868 1.00 90.44 86 TYR A C 1
ATOM 709 O O . TYR A 1 86 ? -7.509 -5.799 -12.059 1.00 90.44 86 TYR A O 1
ATOM 717 N N . TRP A 1 87 ? -5.742 -7.150 -12.400 1.00 93.00 87 TRP A N 1
ATOM 718 C CA . TRP A 1 87 ? -5.051 -6.241 -13.300 1.00 93.00 87 TRP A CA 1
ATOM 719 C C . TRP A 1 87 ? -4.683 -6.947 -14.599 1.00 93.00 87 TRP A C 1
ATOM 721 O O . TRP A 1 87 ? -3.853 -7.853 -14.619 1.00 93.00 87 TRP A O 1
ATOM 731 N N . THR A 1 88 ? -5.282 -6.491 -15.696 1.00 93.38 88 THR A N 1
ATOM 732 C CA . THR A 1 88 ? -4.952 -6.928 -17.054 1.00 93.38 88 THR A CA 1
ATOM 733 C C . THR A 1 88 ? -4.304 -5.779 -17.817 1.00 93.38 88 THR A C 1
ATOM 735 O O . THR A 1 88 ? -4.703 -4.622 -17.688 1.00 93.38 88 THR A O 1
ATOM 738 N N . GLY A 1 89 ? -3.295 -6.091 -18.623 1.00 92.69 89 GLY A N 1
ATOM 739 C CA . GLY A 1 89 ? -2.575 -5.115 -19.428 1.00 92.69 89 GLY A CA 1
ATOM 740 C C . GLY A 1 89 ? -1.723 -5.792 -20.494 1.00 92.69 89 GLY A C 1
ATOM 741 O O . GLY A 1 89 ? -1.496 -7.000 -20.451 1.00 92.69 89 GLY A O 1
ATOM 742 N N . SER A 1 90 ? -1.250 -5.012 -21.465 1.00 94.44 90 SER A N 1
ATOM 743 C CA . SER A 1 90 ? -0.289 -5.501 -22.454 1.00 94.44 90 SER A CA 1
ATOM 744 C C . SER A 1 90 ? 1.109 -5.639 -21.845 1.00 94.44 90 SER A C 1
ATOM 746 O O . SER A 1 90 ? 1.441 -4.976 -20.859 1.00 94.44 90 SER A O 1
ATOM 748 N N . LEU A 1 91 ? 1.969 -6.441 -22.482 1.00 9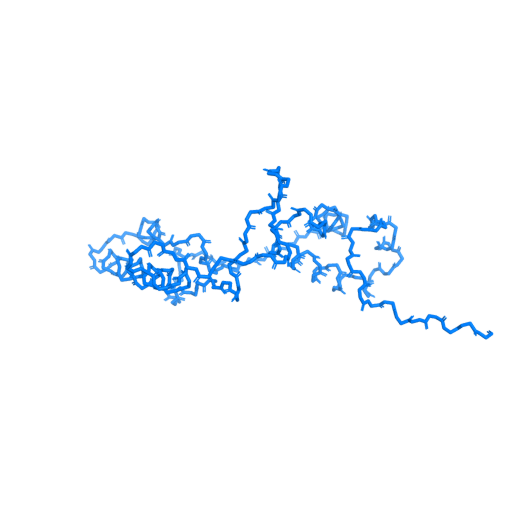3.00 91 LEU A N 1
ATOM 749 C CA . LEU A 1 91 ? 3.375 -6.575 -22.083 1.00 93.00 91 LEU A CA 1
ATOM 750 C C . LEU A 1 91 ? 4.072 -5.208 -21.986 1.00 93.00 91 LEU A C 1
ATOM 752 O O . LEU A 1 91 ? 4.784 -4.929 -21.024 1.00 93.00 91 LEU A O 1
ATOM 756 N N . TYR A 1 92 ? 3.807 -4.323 -22.951 1.00 92.69 92 TYR A N 1
ATOM 757 C CA . TYR A 1 92 ? 4.345 -2.964 -22.961 1.00 92.69 92 TYR A CA 1
ATOM 758 C C . TYR A 1 92 ? 3.832 -2.117 -21.786 1.00 92.69 92 TYR A C 1
ATOM 760 O O . TYR A 1 92 ? 4.596 -1.362 -21.185 1.00 92.69 92 TYR A O 1
ATOM 768 N N . ALA A 1 93 ? 2.553 -2.251 -21.417 1.00 93.62 93 ALA A N 1
ATOM 769 C CA . ALA A 1 93 ? 1.996 -1.542 -20.268 1.00 93.62 93 ALA A CA 1
ATOM 770 C C . ALA A 1 93 ? 2.699 -1.953 -18.967 1.00 93.62 93 ALA A C 1
ATOM 772 O O . ALA A 1 93 ? 3.133 -1.079 -18.213 1.00 93.62 93 ALA A O 1
ATOM 773 N N . PHE A 1 94 ? 2.887 -3.258 -18.745 1.00 93.62 94 PHE A N 1
ATOM 774 C CA . PHE A 1 94 ? 3.611 -3.754 -17.575 1.00 93.62 94 PHE A CA 1
ATOM 775 C C . PHE A 1 94 ? 5.087 -3.355 -17.588 1.00 93.62 94 PHE A C 1
ATOM 777 O O . PHE A 1 94 ? 5.616 -2.987 -16.543 1.00 93.62 94 PHE A O 1
ATOM 784 N N . ALA A 1 95 ? 5.740 -3.333 -18.751 1.00 92.19 95 ALA A N 1
ATOM 785 C CA . ALA A 1 95 ? 7.118 -2.861 -18.844 1.00 92.19 95 ALA A CA 1
ATOM 786 C C . ALA A 1 95 ? 7.254 -1.391 -18.420 1.00 92.19 95 ALA A C 1
ATOM 788 O O . ALA A 1 95 ? 8.127 -1.057 -17.622 1.00 92.19 95 ALA A O 1
ATOM 789 N N . ARG A 1 96 ? 6.348 -0.511 -18.875 1.00 91.56 96 ARG A N 1
ATOM 790 C CA . ARG A 1 96 ? 6.333 0.897 -18.440 1.00 91.56 96 ARG A CA 1
ATOM 791 C C . ARG A 1 96 ? 6.106 1.040 -16.937 1.00 91.56 96 ARG A C 1
ATOM 793 O O . ARG A 1 96 ? 6.771 1.855 -16.305 1.00 91.56 96 ARG A O 1
ATOM 800 N N . VAL A 1 97 ? 5.189 0.255 -16.365 1.00 92.00 97 VAL A N 1
ATOM 801 C CA . VAL A 1 97 ? 4.956 0.231 -14.912 1.00 92.00 97 VAL A CA 1
ATOM 802 C C . VAL A 1 97 ? 6.235 -0.155 -14.179 1.00 92.00 97 VAL A C 1
ATOM 804 O O . VAL A 1 97 ? 6.642 0.564 -13.273 1.00 92.00 97 VAL A O 1
ATOM 807 N N . CYS A 1 98 ? 6.887 -1.247 -14.580 1.00 91.44 98 CYS A N 1
ATOM 808 C CA . CYS A 1 98 ? 8.123 -1.711 -13.956 1.00 91.44 98 CYS A CA 1
ATOM 809 C C . CYS A 1 98 ? 9.246 -0.670 -14.079 1.00 91.44 98 CYS A C 1
ATOM 811 O O . CYS A 1 98 ? 9.901 -0.367 -13.087 1.00 91.44 98 CYS A O 1
ATOM 813 N N . ASN A 1 99 ? 9.406 -0.038 -15.243 1.00 90.19 99 ASN A N 1
ATOM 814 C CA . ASN A 1 99 ? 10.408 1.013 -15.438 1.00 90.19 99 ASN A CA 1
ATOM 815 C C . ASN A 1 99 ? 10.204 2.216 -14.501 1.00 90.19 99 ASN A C 1
ATOM 817 O O . ASN A 1 99 ? 11.182 2.796 -14.042 1.00 90.19 99 ASN A O 1
ATOM 821 N N . LEU A 1 100 ? 8.952 2.578 -14.199 1.00 88.62 100 LEU A N 1
ATOM 822 C CA . LEU A 1 100 ? 8.631 3.693 -13.302 1.00 88.62 100 LEU A CA 1
ATOM 823 C C . LEU A 1 100 ? 8.647 3.307 -11.822 1.00 88.62 100 LEU A C 1
ATOM 825 O O . LEU A 1 100 ? 8.984 4.129 -10.981 1.00 88.62 100 LEU A O 1
ATOM 829 N N . ARG A 1 101 ? 8.205 2.091 -11.486 1.00 89.50 101 ARG A N 1
ATOM 830 C CA . ARG A 1 101 ? 7.887 1.701 -10.104 1.00 89.50 101 ARG A CA 1
ATOM 831 C C . ARG A 1 101 ? 8.920 0.793 -9.456 1.00 89.50 101 ARG A C 1
ATOM 833 O O . ARG A 1 101 ? 8.888 0.641 -8.240 1.00 89.50 101 ARG A O 1
ATOM 840 N N . CYS A 1 102 ? 9.839 0.216 -10.224 1.00 86.38 102 CYS A N 1
ATOM 841 C CA . CYS A 1 102 ? 10.954 -0.535 -9.653 1.00 86.38 102 CYS A CA 1
ATOM 842 C C . CYS A 1 102 ? 12.101 0.381 -9.172 1.00 86.38 102 CYS A C 1
ATOM 844 O O . CYS A 1 102 ? 12.963 -0.070 -8.415 1.00 86.38 102 CYS A O 1
ATOM 846 N N . ALA A 1 103 ? 12.065 1.671 -9.527 1.00 83.31 103 ALA A N 1
ATOM 847 C CA . ALA A 1 103 ? 13.044 2.671 -9.113 1.00 83.31 103 ALA A CA 1
ATOM 848 C C . ALA A 1 103 ? 13.132 2.838 -7.577 1.00 83.31 103 ALA A C 1
ATOM 850 O O . ALA A 1 103 ? 12.167 2.624 -6.831 1.00 83.31 103 ALA A O 1
ATOM 851 N N . LYS A 1 104 ? 14.328 3.188 -7.083 1.00 78.75 104 LYS A N 1
ATOM 852 C CA . LYS A 1 104 ? 14.642 3.237 -5.640 1.00 78.75 104 LYS A CA 1
ATOM 853 C C . LYS A 1 104 ? 13.911 4.356 -4.888 1.00 78.75 104 LYS A C 1
ATOM 855 O O . LYS A 1 104 ? 13.554 4.177 -3.728 1.00 78.75 104 LYS A O 1
ATOM 860 N N . ASP A 1 105 ? 13.645 5.462 -5.565 1.00 78.12 105 ASP A N 1
ATOM 861 C CA . ASP A 1 105 ? 12.889 6.624 -5.083 1.00 78.12 105 ASP A CA 1
ATOM 862 C C . ASP A 1 105 ? 11.381 6.358 -4.931 1.00 78.12 105 ASP A C 1
ATOM 864 O O . ASP A 1 105 ? 10.688 7.055 -4.189 1.00 78.12 105 ASP A O 1
ATOM 868 N N . THR A 1 106 ? 10.864 5.317 -5.590 1.00 83.44 106 THR A N 1
ATOM 869 C CA . THR A 1 106 ? 9.469 4.900 -5.442 1.00 83.44 106 THR A CA 1
ATOM 870 C C . THR A 1 106 ? 9.211 4.359 -4.033 1.00 83.44 106 THR A C 1
ATOM 872 O O . THR A 1 106 ? 10.085 3.802 -3.367 1.00 83.44 106 THR A O 1
ATOM 875 N N . GLN A 1 107 ? 7.973 4.480 -3.561 1.00 84.88 107 GLN A N 1
ATOM 876 C CA . GLN A 1 107 ? 7.541 3.852 -2.318 1.00 84.88 107 GLN A CA 1
ATOM 877 C C . GLN A 1 107 ? 7.807 2.329 -2.325 1.00 84.88 107 GLN A C 1
ATOM 879 O O . GLN A 1 107 ? 7.466 1.631 -3.284 1.00 84.88 107 GLN A O 1
ATOM 884 N N . LYS A 1 108 ? 8.399 1.811 -1.238 1.00 87.31 108 LYS A N 1
ATOM 885 C CA . LYS A 1 108 ? 8.833 0.406 -1.093 1.00 87.31 108 LYS A CA 1
ATOM 886 C C . LYS A 1 108 ? 7.716 -0.602 -1.367 1.00 87.31 108 L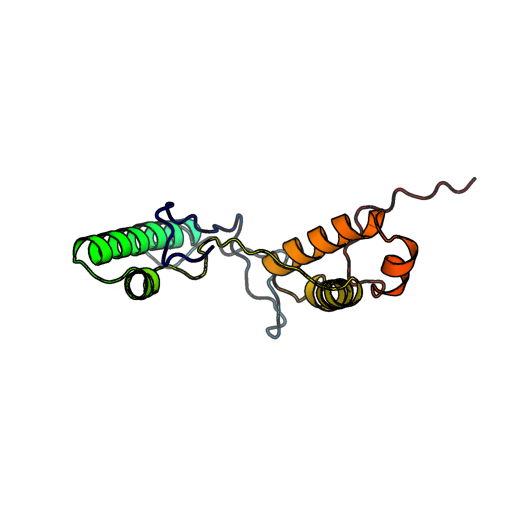YS A C 1
ATOM 888 O O . LYS A 1 108 ? 7.970 -1.587 -2.052 1.00 87.31 108 LYS A O 1
ATOM 893 N N . GLU A 1 109 ? 6.502 -0.350 -0.886 1.00 90.31 109 GLU A N 1
ATOM 894 C CA . GLU A 1 109 ? 5.337 -1.224 -1.073 1.00 90.31 109 GLU A CA 1
ATOM 895 C C . GLU A 1 109 ? 4.975 -1.358 -2.563 1.00 90.31 109 GLU A C 1
ATOM 897 O O . GLU A 1 109 ? 4.876 -2.462 -3.097 1.00 90.31 109 GLU A O 1
ATOM 902 N N . THR A 1 110 ? 4.892 -0.237 -3.282 1.00 88.88 110 THR A N 1
ATOM 903 C CA . THR A 1 110 ? 4.631 -0.228 -4.731 1.00 88.88 110 THR A CA 1
ATOM 904 C C . THR A 1 110 ? 5.776 -0.871 -5.513 1.00 88.88 110 THR A C 1
ATOM 906 O O . THR A 1 110 ? 5.543 -1.638 -6.452 1.00 88.88 110 THR A O 1
ATOM 909 N N . ARG A 1 111 ? 7.023 -0.612 -5.102 1.00 90.00 111 ARG A N 1
ATOM 910 C CA . ARG A 1 111 ? 8.212 -1.238 -5.691 1.00 90.00 111 ARG A CA 1
ATOM 911 C C . ARG A 1 111 ? 8.219 -2.751 -5.492 1.00 90.00 111 ARG A C 1
ATOM 913 O O . ARG A 1 111 ? 8.634 -3.474 -6.396 1.00 90.00 111 ARG A O 1
ATOM 920 N N . TYR A 1 112 ? 7.766 -3.247 -4.343 1.00 90.81 112 TYR A N 1
ATOM 921 C CA . TYR A 1 112 ? 7.641 -4.681 -4.094 1.00 90.81 112 TYR A CA 1
ATOM 922 C C . TYR A 1 112 ? 6.723 -5.332 -5.135 1.00 90.81 112 TYR A C 1
ATOM 924 O O . TYR A 1 112 ? 7.139 -6.278 -5.806 1.00 90.81 112 TYR A O 1
ATOM 932 N N . VAL A 1 113 ? 5.527 -4.772 -5.347 1.00 92.44 113 VAL A N 1
ATOM 933 C CA . VAL A 1 113 ? 4.567 -5.274 -6.345 1.00 92.44 113 VAL A CA 1
ATOM 934 C C . VAL A 1 113 ? 5.161 -5.234 -7.756 1.00 92.44 113 VAL A C 1
ATOM 936 O O . VAL A 1 113 ? 5.148 -6.245 -8.457 1.00 92.44 113 VAL A O 1
ATOM 939 N N . ALA A 1 114 ? 5.752 -4.108 -8.164 1.00 92.44 114 ALA A N 1
ATOM 940 C CA . ALA A 1 114 ? 6.342 -3.960 -9.496 1.00 92.44 114 ALA A CA 1
ATOM 941 C C . ALA A 1 114 ? 7.502 -4.944 -9.747 1.00 92.44 114 ALA A C 1
ATOM 943 O O . ALA A 1 114 ? 7.576 -5.573 -10.805 1.00 92.44 114 ALA A O 1
ATOM 944 N N . ASN A 1 115 ? 8.367 -5.164 -8.752 1.00 91.25 115 ASN A N 1
ATOM 945 C CA . ASN A 1 115 ? 9.439 -6.155 -8.850 1.00 91.25 115 ASN A CA 1
ATOM 946 C C . ASN A 1 115 ? 8.895 -7.583 -8.978 1.00 91.25 115 ASN A C 1
ATOM 948 O O . ASN A 1 115 ? 9.453 -8.380 -9.732 1.00 91.25 115 ASN A O 1
ATOM 952 N N . ARG A 1 116 ? 7.805 -7.922 -8.274 1.00 94.06 116 ARG A N 1
ATOM 953 C CA . ARG A 1 116 ? 7.149 -9.232 -8.418 1.00 94.06 116 ARG A CA 1
ATOM 954 C C . ARG A 1 116 ? 6.553 -9.413 -9.811 1.00 94.06 116 ARG A C 1
ATOM 956 O O . ARG A 1 116 ? 6.754 -10.472 -10.394 1.00 94.06 116 ARG A O 1
ATOM 963 N N . ILE A 1 117 ? 5.911 -8.382 -10.363 1.00 92.44 117 ILE A N 1
ATOM 964 C CA . ILE A 1 117 ? 5.410 -8.391 -11.746 1.00 92.44 117 ILE A CA 1
ATOM 965 C C . ILE A 1 117 ? 6.561 -8.663 -12.722 1.00 92.44 117 ILE A C 1
ATOM 967 O O . ILE A 1 117 ? 6.468 -9.574 -13.539 1.00 92.44 117 ILE A O 1
ATOM 971 N N . SER A 1 118 ? 7.674 -7.934 -12.596 1.00 91.81 118 SER A N 1
ATOM 972 C CA . SER A 1 118 ? 8.838 -8.121 -13.469 1.00 91.81 118 SER A CA 1
ATOM 973 C C . SER A 1 118 ? 9.402 -9.543 -13.409 1.00 91.81 118 SER A C 1
ATOM 975 O O . SER A 1 118 ? 9.617 -10.164 -14.450 1.00 91.81 118 SER A O 1
ATOM 977 N N . LYS A 1 119 ? 9.559 -10.093 -12.197 1.00 91.94 119 LYS A N 1
ATOM 978 C CA . LYS A 1 119 ? 10.045 -11.466 -11.980 1.00 91.94 119 LYS A CA 1
ATOM 979 C C . LYS A 1 119 ? 9.129 -12.530 -12.582 1.00 91.94 119 LYS A C 1
ATOM 981 O O . LYS A 1 119 ? 9.626 -13.545 -13.052 1.00 91.94 119 LYS A O 1
ATOM 986 N N . LEU A 1 120 ? 7.814 -12.316 -12.556 1.00 93.56 120 LEU A N 1
ATOM 987 C CA . LEU A 1 120 ? 6.851 -13.256 -13.131 1.00 93.56 120 LEU A CA 1
ATOM 988 C C . LEU A 1 120 ? 6.806 -13.171 -14.660 1.00 93.56 120 LEU A C 1
ATOM 990 O O . LEU A 1 120 ? 6.657 -14.194 -15.312 1.00 93.56 120 LEU A O 1
ATOM 994 N N . ILE A 1 121 ? 6.958 -11.982 -15.247 1.00 92.31 121 ILE A N 1
ATOM 995 C CA . ILE A 1 121 ? 6.882 -11.795 -16.705 1.00 92.31 121 ILE A CA 1
ATOM 996 C C . ILE A 1 121 ? 8.161 -12.262 -17.414 1.00 92.31 121 ILE A C 1
ATOM 998 O O . ILE A 1 121 ? 8.088 -12.813 -18.516 1.00 92.31 121 ILE A O 1
ATOM 1002 N N . GLN A 1 122 ? 9.328 -12.052 -16.799 1.00 91.00 122 GLN A N 1
ATOM 1003 C CA . GLN A 1 122 ? 10.631 -12.301 -17.421 1.00 91.00 122 GLN A CA 1
ATOM 1004 C C . GLN A 1 122 ? 10.805 -13.729 -17.984 1.00 91.00 122 GLN A C 1
ATOM 1006 O O . GLN A 1 122 ? 11.268 -13.832 -19.121 1.00 91.00 122 GLN A O 1
ATOM 1011 N N . PRO A 1 123 ? 10.416 -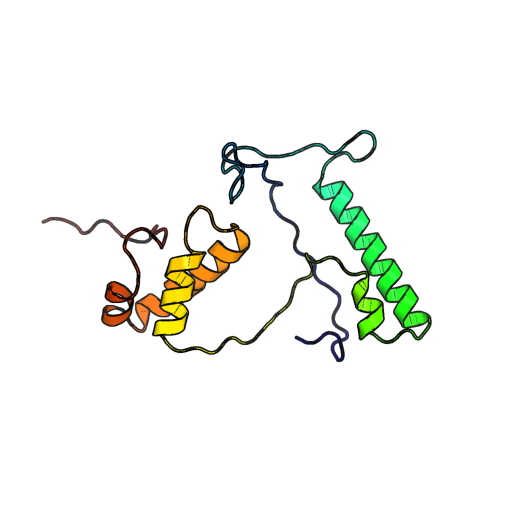14.819 -17.287 1.00 94.00 123 PRO A N 1
ATOM 1012 C CA . PRO A 1 123 ? 10.528 -16.178 -17.825 1.00 94.00 123 PRO A CA 1
ATOM 1013 C C . PRO A 1 123 ? 9.610 -16.449 -19.024 1.00 94.00 123 PRO A C 1
ATOM 1015 O O . PRO A 1 123 ? 9.950 -17.265 -19.874 1.00 94.00 123 PRO A O 1
ATOM 1018 N N . HIS A 1 124 ? 8.460 -15.771 -19.114 1.00 94.19 124 HIS A N 1
ATOM 1019 C CA . HIS A 1 124 ? 7.495 -15.976 -20.199 1.00 94.19 124 HIS A CA 1
ATOM 1020 C C . HIS A 1 124 ? 7.856 -15.207 -21.476 1.00 94.19 124 HIS A C 1
ATOM 1022 O O . HIS A 1 124 ? 7.572 -15.678 -22.574 1.00 94.19 124 HIS A O 1
ATOM 1028 N N . PHE A 1 125 ? 8.496 -14.037 -21.352 1.00 93.25 125 PHE A N 1
ATOM 1029 C CA . PHE A 1 125 ? 8.846 -13.176 -22.491 1.00 93.25 125 PHE A CA 1
ATOM 1030 C C . PHE A 1 125 ? 10.307 -12.697 -22.438 1.00 93.25 125 PHE A C 1
ATOM 1032 O O . PHE A 1 125 ? 10.556 -11.490 -22.467 1.00 93.25 125 PHE A O 1
ATOM 1039 N N . PRO A 1 126 ? 11.302 -13.599 -22.386 1.00 91.62 126 PRO A N 1
ATOM 1040 C CA . PRO A 1 126 ? 12.683 -13.245 -22.047 1.00 91.62 126 PRO A CA 1
ATOM 1041 C C . PRO A 1 126 ? 13.322 -12.257 -23.031 1.00 91.62 126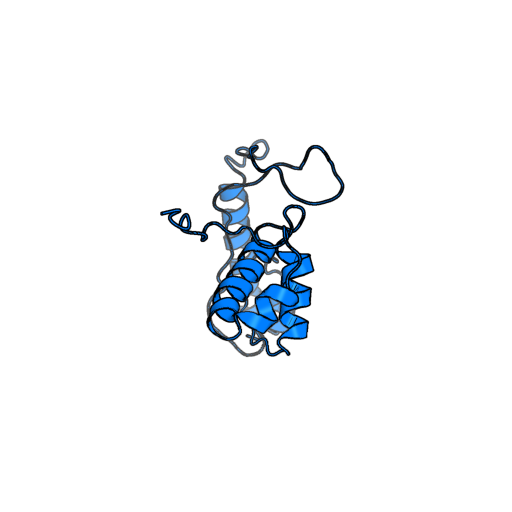 PRO A C 1
ATOM 1043 O O . PRO A 1 126 ? 13.994 -11.312 -22.618 1.00 91.62 126 PRO A O 1
ATOM 1046 N N . HIS A 1 127 ? 13.082 -12.432 -24.334 1.00 92.31 127 HIS A N 1
ATOM 1047 C CA . HIS A 1 127 ? 13.644 -11.557 -25.364 1.00 92.31 127 HIS A CA 1
ATOM 1048 C C . HIS A 1 127 ? 13.004 -10.169 -25.337 1.00 92.31 127 HIS A C 1
ATOM 1050 O O . HIS A 1 127 ? 13.705 -9.166 -25.229 1.00 92.31 127 HIS A O 1
ATOM 1056 N N . SER A 1 128 ? 11.673 -10.097 -25.382 1.00 92.12 128 SER A N 1
ATOM 1057 C CA . SER A 1 128 ? 10.954 -8.821 -25.371 1.00 92.12 128 SER A CA 1
ATOM 1058 C C . SER A 1 128 ? 11.182 -8.062 -24.065 1.00 92.12 128 SER A C 1
ATOM 1060 O O . SER A 1 128 ? 11.478 -6.872 -24.094 1.00 92.12 128 SER A O 1
ATOM 1062 N N . TRP A 1 129 ? 11.109 -8.743 -22.919 1.00 92.69 129 TRP A N 1
ATOM 1063 C CA . TRP A 1 129 ? 11.258 -8.113 -21.608 1.00 92.69 129 TRP A CA 1
ATOM 1064 C C . TRP A 1 129 ? 12.642 -7.490 -21.418 1.00 92.69 129 TRP A C 1
ATOM 1066 O O . TRP A 1 129 ? 12.744 -6.353 -20.961 1.00 92.69 129 TRP A O 1
ATOM 1076 N N . LYS A 1 130 ? 13.699 -8.178 -21.872 1.00 89.62 130 LYS A N 1
ATOM 1077 C CA . LYS A 1 130 ? 15.078 -7.666 -21.857 1.00 89.62 130 LYS A CA 1
ATOM 1078 C C . LYS A 1 130 ? 15.229 -6.322 -22.575 1.00 89.62 130 LYS A C 1
ATOM 1080 O O . LYS A 1 130 ? 16.035 -5.504 -22.143 1.00 89.62 130 LYS A O 1
ATOM 1085 N N . HIS A 1 131 ? 14.496 -6.105 -23.667 1.00 90.94 131 HIS A N 1
ATOM 1086 C CA . HIS A 1 131 ? 14.569 -4.865 -24.447 1.00 90.94 131 HIS A CA 1
ATOM 1087 C C . HIS A 1 131 ? 13.578 -3.790 -23.985 1.00 90.94 131 HIS A C 1
ATOM 1089 O O . HIS A 1 131 ? 13.794 -2.611 -24.250 1.00 90.94 131 HIS A O 1
ATOM 1095 N N . LEU A 1 132 ? 12.501 -4.179 -23.302 1.00 90.56 132 LEU A N 1
ATOM 1096 C CA . LEU A 1 132 ? 11.477 -3.258 -22.812 1.00 90.56 132 LEU A CA 1
ATOM 1097 C C . LEU A 1 132 ? 11.814 -2.640 -21.446 1.00 90.56 132 LEU A C 1
ATOM 1099 O O . LEU A 1 132 ? 11.305 -1.565 -21.119 1.00 90.56 132 LEU A O 1
ATOM 1103 N N . ILE A 1 133 ? 12.647 -3.307 -20.648 1.00 88.62 133 ILE A N 1
ATOM 1104 C CA . ILE A 1 133 ? 13.060 -2.834 -19.327 1.00 88.62 133 ILE A CA 1
ATOM 1105 C C . ILE A 1 133 ? 14.371 -2.047 -19.410 1.00 88.62 133 ILE A C 1
ATOM 1107 O O . ILE A 1 133 ? 15.367 -2.515 -19.959 1.00 88.62 133 ILE A O 1
ATOM 1111 N N . THR A 1 134 ? 14.396 -0.853 -18.815 1.00 78.94 134 THR A N 1
ATOM 1112 C CA . THR A 1 134 ? 15.604 -0.020 -18.749 1.00 78.94 134 THR A CA 1
ATOM 1113 C C . THR A 1 134 ? 16.596 -0.626 -17.752 1.00 78.94 134 THR A C 1
ATOM 1115 O O . THR A 1 134 ? 16.243 -0.861 -16.590 1.00 78.94 134 THR A O 1
ATOM 1118 N N . ARG A 1 135 ? 17.849 -0.862 -18.176 1.00 57.56 135 ARG A N 1
ATOM 1119 C CA . ARG A 1 135 ? 18.938 -1.341 -17.300 1.00 57.56 135 ARG A CA 1
ATOM 1120 C C . ARG A 1 135 ? 19.083 -0.409 -16.089 1.00 57.56 135 ARG A C 1
ATOM 1122 O O . ARG A 1 135 ? 19.337 0.777 -16.261 1.00 57.56 135 ARG A O 1
ATOM 1129 N N . GLY A 1 136 ? 18.906 -0.952 -14.883 1.00 56.81 136 GLY A N 1
ATOM 1130 C CA . GLY A 1 136 ? 18.971 -0.215 -13.611 1.00 56.81 136 GLY A CA 1
ATOM 1131 C C . GLY A 1 136 ? 17.624 0.009 -12.916 1.00 56.81 136 GLY A C 1
ATOM 1132 O O . GLY A 1 136 ? 17.610 0.413 -11.759 1.00 56.81 136 GLY A O 1
ATOM 1133 N N . SER A 1 137 ? 16.498 -0.279 -13.581 1.00 51.75 137 SER A N 1
ATOM 1134 C CA . SER A 1 137 ? 15.167 -0.139 -12.969 1.00 51.75 137 SER A CA 1
ATOM 1135 C C . SER A 1 137 ? 14.793 -1.318 -12.069 1.00 51.75 137 SER A C 1
ATOM 1137 O O . SER A 1 137 ? 14.148 -1.108 -11.054 1.00 51.75 137 SER A O 1
ATOM 1139 N N . VAL A 1 138 ? 15.217 -2.543 -12.383 1.00 57.38 138 VAL A N 1
ATOM 1140 C CA . VAL A 1 138 ? 14.897 -3.748 -11.601 1.00 57.38 138 VAL A CA 1
ATOM 1141 C C . VAL A 1 138 ? 16.119 -4.145 -10.773 1.00 57.38 138 VAL A C 1
ATOM 1143 O O . VAL A 1 138 ? 17.188 -4.371 -11.336 1.00 57.38 138 VAL A O 1
ATOM 1146 N N . ASN A 1 139 ? 15.967 -4.241 -9.446 1.00 52.09 139 ASN A N 1
ATOM 1147 C CA . ASN A 1 139 ? 16.992 -4.820 -8.569 1.00 52.09 139 ASN A CA 1
ATOM 1148 C C . ASN A 1 139 ? 17.112 -6.320 -8.882 1.00 52.09 139 ASN A C 1
ATOM 1150 O O . ASN A 1 139 ? 16.362 -7.147 -8.353 1.00 52.09 139 ASN A O 1
ATOM 1154 N N . ASP A 1 140 ? 18.029 -6.654 -9.781 1.00 45.34 140 ASP A N 1
ATOM 1155 C CA . ASP A 1 140 ? 18.345 -8.022 -10.157 1.00 45.34 140 ASP A CA 1
ATOM 1156 C C . ASP A 1 140 ? 19.268 -8.655 -9.107 1.00 45.34 140 ASP A C 1
ATOM 1158 O O . ASP A 1 140 ? 20.487 -8.621 -9.222 1.00 45.34 140 ASP A O 1
ATOM 1162 N N . ASN A 1 141 ? 18.679 -9.247 -8.067 1.00 41.81 141 ASN A N 1
ATOM 1163 C CA . ASN A 1 141 ? 19.384 -10.196 -7.195 1.00 41.81 141 ASN A CA 1
ATOM 1164 C C . ASN A 1 141 ? 19.319 -11.633 -7.758 1.00 41.81 141 ASN A C 1
ATOM 1166 O O . ASN A 1 141 ? 19.324 -12.597 -6.997 1.00 41.81 141 ASN A O 1
ATOM 1170 N N . SER A 1 142 ? 19.195 -11.800 -9.078 1.00 38.25 142 SER A N 1
ATOM 1171 C CA . SER A 1 142 ? 19.017 -13.103 -9.729 1.00 38.25 142 SER A CA 1
ATOM 1172 C C . SER A 1 142 ? 19.911 -13.327 -10.950 1.00 38.25 142 SER A C 1
ATOM 1174 O O . SER A 1 142 ? 19.612 -14.197 -11.763 1.00 38.25 142 SER A O 1
ATOM 1176 N N . THR A 1 143 ? 21.051 -12.639 -11.055 1.00 31.88 143 THR A N 1
ATOM 1177 C CA . THR A 1 143 ? 22.130 -13.124 -11.927 1.00 31.88 143 THR A CA 1
ATOM 1178 C C . THR A 1 143 ? 22.983 -14.137 -11.142 1.00 31.88 143 THR A C 1
ATOM 1180 O O . THR A 1 143 ? 23.779 -13.710 -10.303 1.00 31.88 143 THR A O 1
ATOM 1183 N N . PRO A 1 144 ? 22.878 -15.466 -11.360 1.00 30.80 144 PRO A N 1
ATOM 1184 C CA . PRO A 1 144 ? 23.979 -16.347 -11.003 1.00 30.80 144 PRO A CA 1
ATOM 1185 C C . PRO A 1 144 ? 25.159 -15.977 -11.904 1.00 30.80 144 PRO A C 1
ATOM 1187 O O . PRO A 1 144 ? 24.994 -15.794 -13.112 1.00 30.80 144 PRO A O 1
ATOM 1190 N N . ALA A 1 145 ? 26.331 -15.812 -11.295 1.00 30.9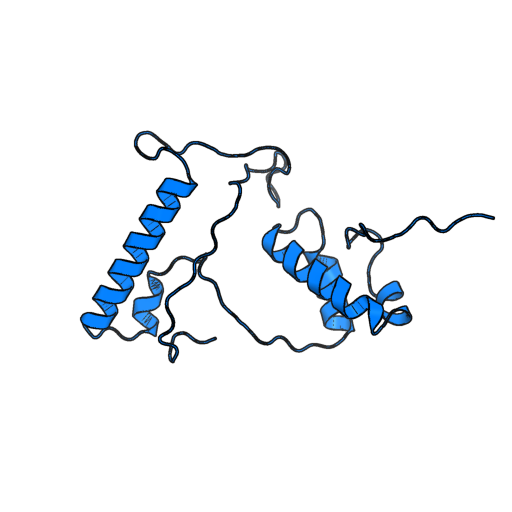1 145 ALA A N 1
ATOM 1191 C CA . ALA A 1 145 ? 27.582 -15.550 -11.985 1.00 30.91 145 ALA A CA 1
ATOM 1192 C C . ALA A 1 145 ? 27.720 -16.497 -13.187 1.00 30.91 145 ALA A C 1
ATOM 1194 O O . ALA A 1 145 ? 27.820 -17.713 -13.020 1.00 30.91 145 ALA A O 1
ATOM 1195 N N . ALA A 1 146 ? 27.684 -15.939 -14.398 1.00 29.58 146 ALA A N 1
ATOM 1196 C CA . ALA A 1 146 ? 28.037 -16.682 -15.593 1.00 29.58 146 ALA A CA 1
ATOM 1197 C C . ALA A 1 146 ? 29.502 -17.104 -15.441 1.00 29.58 146 ALA A C 1
ATOM 1199 O O . ALA A 1 146 ? 30.398 -16.259 -15.401 1.00 29.58 146 ALA A O 1
ATOM 1200 N N . ALA A 1 147 ? 29.709 -18.409 -15.282 1.00 30.31 147 ALA A N 1
ATOM 1201 C CA . ALA A 1 147 ? 31.011 -19.040 -15.248 1.00 30.31 147 ALA A CA 1
ATOM 1202 C C . ALA A 1 147 ? 31.758 -18.714 -16.548 1.00 30.31 147 ALA A C 1
ATOM 1204 O O . ALA A 1 147 ? 31.333 -19.103 -17.635 1.00 30.31 147 ALA A O 1
ATOM 1205 N N . ALA A 1 148 ? 32.851 -17.969 -16.413 1.00 29.77 148 ALA A N 1
ATOM 1206 C CA . ALA A 1 148 ? 33.882 -17.883 -17.426 1.00 29.77 148 ALA A CA 1
ATOM 1207 C C . ALA A 1 148 ? 34.769 -19.129 -17.299 1.00 29.77 148 ALA A C 1
ATOM 1209 O O . ALA A 1 148 ? 35.505 -19.274 -16.322 1.00 29.77 148 ALA A O 1
ATOM 1210 N N . THR A 1 149 ? 34.669 -20.005 -18.292 1.00 32.78 149 THR A N 1
ATOM 1211 C CA . THR A 1 149 ? 35.688 -20.981 -18.705 1.00 32.78 149 THR A CA 1
ATOM 1212 C C . THR A 1 149 ? 35.747 -20.942 -20.214 1.00 32.78 149 THR A C 1
ATOM 1214 O O . THR A 1 149 ? 34.646 -20.946 -20.815 1.00 32.78 149 THR A O 1
#

Radius of gyration: 20.43 Å; chains: 1; bounding box: 64×37×51 Å

Secondary structure (DSSP, 8-state):
--TTS--PPPPB---SS-BPPPSSTTS---SS-B---BTTTBS-HHHHHHHHHHHHHHHHHHHHHTT--HHHHGGGS-TTB---------HHHHHHHHHHHSSTTS-HHHHHHHHHHHHHHTTTSHHHHHHHSPTTSS-----------

pLDDT: mean 80.2, std 17.21, range [29.58, 95.06]